Protein AF-A0A952M9Q9-F1 (afdb_monomer_lite)

Foldseek 3Di:
DDDDDDDDDDPDDDDDPLVLADLPQPLLVVLVVDDPVVQVDDDPDDDPPPPDPPDDSQLVVLLVVQCVVVVPPDPVVSVVCCVRHVVCNNVVDVND

Structure (mmCIF, N/CA/C/O backbone):
data_AF-A0A952M9Q9-F1
#
_entry.id   AF-A0A952M9Q9-F1
#
loop_
_atom_site.group_PDB
_atom_site.id
_atom_site.type_symbol
_atom_site.label_atom_id
_atom_site.label_alt_id
_atom_site.label_comp_id
_atom_site.label_asym_id
_atom_site.label_entity_id
_atom_site.label_seq_id
_atom_site.pdbx_PDB_ins_code
_atom_site.Cartn_x
_atom_site.Cartn_y
_atom_site.Cartn_z
_atom_site.occupancy
_atom_site.B_iso_or_equiv
_atom_site.auth_seq_id
_atom_site.auth_comp_id
_atom_site.auth_asym_id
_atom_site.auth_atom_id
_atom_site.pdbx_PDB_model_num
ATOM 1 N N . MET A 1 1 ? -9.911 13.268 -49.751 1.00 51.31 1 MET A N 1
ATOM 2 C CA . MET A 1 1 ? -10.966 13.831 -48.878 1.00 51.31 1 MET A CA 1
ATOM 3 C C . MET A 1 1 ? -10.359 14.078 -47.499 1.00 51.31 1 MET A C 1
ATOM 5 O O . MET A 1 1 ? -10.311 13.157 -46.696 1.00 51.31 1 MET A O 1
ATOM 9 N N . GLN A 1 2 ? -9.799 15.263 -47.241 1.00 59.00 2 GLN A N 1
ATOM 10 C CA . GLN A 1 2 ? -9.243 15.603 -45.922 1.00 59.0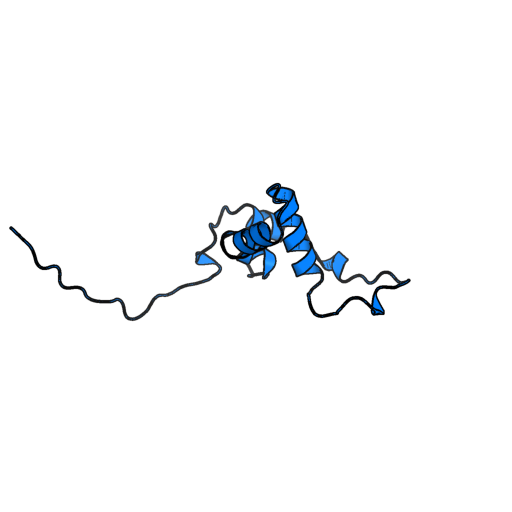0 2 GLN A CA 1
ATOM 11 C C . GLN A 1 2 ? -10.275 16.421 -45.147 1.00 59.00 2 GLN A C 1
ATOM 13 O O . GLN A 1 2 ? -10.493 17.596 -45.422 1.00 59.00 2 GLN A O 1
ATOM 18 N N . GLY A 1 3 ? -10.967 15.762 -44.218 1.00 73.19 3 GLY A N 1
ATOM 19 C CA . GLY A 1 3 ? -11.922 16.410 -43.327 1.00 73.19 3 GLY A CA 1
ATOM 20 C C . GLY A 1 3 ? -11.194 17.138 -42.203 1.00 73.19 3 GLY A C 1
ATOM 21 O O . GLY A 1 3 ? -10.532 16.505 -41.380 1.00 73.19 3 GLY A O 1
ATOM 22 N N . HIS A 1 4 ? -11.342 18.458 -42.139 1.00 67.44 4 HIS A N 1
ATOM 23 C CA . HIS A 1 4 ? -10.944 19.233 -40.968 1.00 67.44 4 HIS A CA 1
ATOM 24 C C . HIS A 1 4 ? -11.875 18.883 -39.798 1.00 67.44 4 HIS A C 1
ATOM 26 O O . HIS A 1 4 ? -13.034 19.298 -39.768 1.00 67.44 4 HIS A O 1
ATOM 32 N N . LYS A 1 5 ? -11.382 18.108 -38.824 1.00 75.62 5 LYS A N 1
ATOM 33 C CA . LYS A 1 5 ? -12.089 17.898 -37.554 1.00 75.62 5 LYS A CA 1
ATOM 34 C C . LYS A 1 5 ? -11.947 19.160 -36.705 1.00 75.62 5 LYS A C 1
ATOM 36 O O . LYS A 1 5 ? -10.840 19.527 -36.323 1.00 75.62 5 LYS A O 1
ATOM 41 N N . LYS A 1 6 ? -13.068 19.823 -36.410 1.00 75.69 6 LYS A N 1
ATOM 42 C CA . LYS A 1 6 ? -13.112 20.915 -35.431 1.00 75.69 6 LYS A CA 1
ATOM 43 C C . LYS A 1 6 ? -12.792 20.341 -34.049 1.00 75.69 6 LYS A C 1
ATOM 45 O O . LYS A 1 6 ? -13.534 19.499 -33.549 1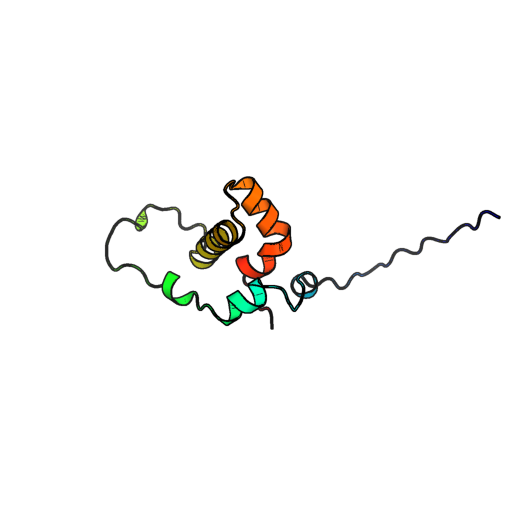.00 75.69 6 LYS A O 1
ATOM 50 N N . PHE A 1 7 ? -11.680 20.771 -33.464 1.00 79.25 7 PHE A N 1
ATOM 51 C CA . PHE A 1 7 ? -11.316 20.441 -32.091 1.00 79.25 7 PHE A CA 1
ATOM 52 C C . PHE A 1 7 ? -12.105 21.348 -31.147 1.00 79.25 7 PHE A C 1
ATOM 54 O O . PHE A 1 7 ? -11.919 22.562 -31.165 1.00 79.25 7 PHE A O 1
ATOM 61 N N . ASN A 1 8 ? -13.006 20.761 -30.361 1.00 81.12 8 ASN A N 1
ATOM 62 C CA . ASN A 1 8 ? -13.715 21.463 -29.300 1.00 81.12 8 ASN A CA 1
ATOM 63 C C . ASN A 1 8 ? -13.222 20.911 -27.954 1.00 81.12 8 ASN A C 1
ATOM 65 O O . ASN A 1 8 ? -13.562 19.769 -27.630 1.00 81.12 8 ASN A O 1
ATOM 69 N N . PRO A 1 9 ? -12.377 21.641 -27.207 1.00 77.56 9 PRO A N 1
ATOM 70 C CA . PRO A 1 9 ? -11.853 21.147 -25.941 1.00 77.56 9 PRO A CA 1
ATOM 71 C C . PRO A 1 9 ? -12.981 21.030 -24.912 1.00 77.56 9 PRO A C 1
ATOM 73 O O . PRO A 1 9 ? -13.788 21.945 -24.753 1.00 77.56 9 PRO A O 1
ATOM 76 N N . GLN A 1 10 ? -13.034 19.909 -24.192 1.00 79.94 10 GLN A N 1
ATOM 77 C CA . GLN A 1 10 ? -13.879 19.803 -23.003 1.00 79.94 10 GLN A CA 1
ATOM 78 C C . GLN A 1 10 ? -13.300 20.718 -21.915 1.00 79.94 10 GLN A C 1
ATOM 80 O O . GLN A 1 10 ? -12.133 20.577 -21.549 1.00 79.94 10 GLN A O 1
ATOM 85 N N . LEU A 1 11 ? -14.100 21.681 -21.440 1.00 79.50 11 LEU A N 1
ATOM 86 C CA . LEU A 1 11 ? -13.680 22.671 -20.435 1.00 79.50 11 LEU A CA 1
ATOM 87 C C . LEU A 1 11 ? -13.589 22.092 -19.015 1.00 79.50 11 LEU A C 1
ATOM 89 O O . LEU A 1 11 ? -12.878 22.647 -18.183 1.00 79.50 11 LEU A O 1
ATOM 93 N N . PHE A 1 12 ? -14.301 20.998 -18.740 1.00 80.81 12 PHE A N 1
ATOM 94 C CA . PHE A 1 12 ? -14.378 20.389 -17.416 1.00 80.81 12 PHE A CA 1
ATOM 95 C C . PHE A 1 12 ? -14.204 18.876 -17.524 1.00 80.81 12 PHE A C 1
ATOM 97 O O . PHE A 1 12 ? -14.819 18.240 -18.380 1.00 80.81 12 PHE A O 1
ATOM 104 N N . TYR A 1 13 ? -13.383 18.322 -16.634 1.00 75.88 13 TYR A N 1
ATOM 105 C CA . TYR A 1 13 ? -13.201 16.888 -16.446 1.00 75.88 13 TYR A CA 1
ATOM 106 C C . TYR A 1 13 ? -13.588 16.550 -15.010 1.00 75.88 13 TYR A C 1
ATOM 108 O O . TYR A 1 13 ? -13.042 17.129 -14.071 1.00 75.88 13 TYR A O 1
ATOM 116 N N . GLU A 1 14 ? -14.522 15.620 -14.838 1.00 78.00 14 GLU A N 1
ATOM 117 C CA . GLU A 1 14 ? -14.829 15.050 -13.531 1.00 78.00 14 GLU A CA 1
ATOM 118 C C . GLU A 1 14 ? -13.839 13.909 -13.276 1.00 78.00 14 GLU A C 1
ATOM 120 O O . GLU A 1 14 ? -13.917 12.842 -13.884 1.00 78.00 14 GLU A O 1
ATOM 125 N N . LEU A 1 15 ? -12.830 14.179 -12.446 1.00 75.25 15 LEU A N 1
ATOM 126 C CA . LEU A 1 15 ? -11.758 13.238 -12.141 1.00 75.25 15 LEU A CA 1
ATOM 127 C C . LEU A 1 15 ? -11.769 12.947 -10.641 1.00 75.25 15 LEU A C 1
ATOM 129 O O . LEU A 1 15 ? -11.509 13.830 -9.827 1.00 75.25 15 LEU A O 1
ATOM 133 N N . SER A 1 16 ? -12.051 11.699 -10.281 1.00 77.25 16 SER A N 1
ATOM 134 C CA . SER A 1 16 ? -11.931 11.212 -8.908 1.00 77.25 16 SER A CA 1
ATOM 135 C C . SER A 1 16 ? -10.726 10.291 -8.805 1.00 77.25 16 SER A C 1
ATOM 137 O O . SER A 1 16 ? -10.578 9.376 -9.612 1.00 77.25 16 SER A O 1
ATOM 139 N N . LEU A 1 17 ? -9.885 10.498 -7.791 1.00 71.19 17 LEU A N 1
ATOM 140 C CA . LEU A 1 17 ? -8.771 9.593 -7.499 1.00 71.19 17 LEU A CA 1
ATOM 141 C C . LEU A 1 17 ? -9.255 8.165 -7.193 1.00 71.19 17 LEU A C 1
ATOM 143 O O . LEU A 1 17 ? -8.560 7.211 -7.530 1.00 71.19 17 LEU A O 1
ATOM 147 N N . ASP A 1 18 ? -10.447 8.020 -6.607 1.00 73.50 18 ASP A N 1
ATOM 148 C CA . ASP A 1 18 ? -11.090 6.716 -6.418 1.00 73.50 18 ASP A CA 1
ATOM 149 C C . ASP A 1 18 ? -11.428 6.076 -7.776 1.00 73.50 18 ASP A C 1
ATOM 151 O O . ASP A 1 18 ? -11.057 4.933 -8.045 1.00 73.50 18 ASP A O 1
ATOM 155 N N . GLY A 1 19 ? -12.025 6.859 -8.680 1.00 75.19 19 GLY A N 1
ATOM 156 C CA . GLY A 1 19 ? -12.413 6.412 -10.021 1.00 75.19 19 GLY A CA 1
ATOM 157 C C . GLY A 1 19 ? -11.239 6.033 -10.932 1.00 75.19 19 GLY A C 1
ATOM 158 O O . GLY A 1 19 ? -11.434 5.320 -11.914 1.00 75.19 19 GLY A O 1
ATOM 159 N N . LEU A 1 20 ? -10.016 6.464 -10.607 1.00 77.62 20 LEU A N 1
ATOM 160 C CA . LEU A 1 20 ? -8.800 6.076 -11.330 1.00 77.62 20 LEU A CA 1
ATOM 161 C C . LEU A 1 20 ? -8.297 4.676 -10.958 1.00 77.62 20 LEU A C 1
ATOM 163 O O . LEU A 1 20 ? -7.491 4.104 -11.695 1.00 77.62 20 LEU A O 1
ATOM 167 N N . VAL A 1 21 ? -8.751 4.111 -9.836 1.00 77.00 21 VAL A N 1
ATOM 168 C CA . VAL A 1 21 ? -8.333 2.783 -9.383 1.00 77.00 21 VAL A CA 1
ATOM 169 C C . VAL A 1 21 ? -9.442 1.771 -9.657 1.00 77.00 21 VAL A C 1
ATOM 171 O O . VAL A 1 21 ? -10.533 1.919 -9.103 1.00 77.00 21 VAL A O 1
ATOM 174 N N . PRO A 1 22 ? -9.173 0.707 -10.447 1.00 82.69 22 PRO A N 1
ATOM 175 C CA . PRO A 1 22 ? -10.167 -0.314 -10.763 1.00 82.69 22 PRO A CA 1
ATOM 176 C C . PRO A 1 22 ? -10.895 -0.837 -9.522 1.00 82.69 22 PRO A C 1
ATOM 178 O O . PRO A 1 22 ? -10.277 -1.068 -8.483 1.00 82.69 22 PRO A O 1
ATOM 181 N N . GLN A 1 23 ? -12.202 -1.069 -9.640 1.00 81.94 23 GLN A N 1
ATOM 182 C CA . GLN A 1 23 ? -13.017 -1.569 -8.526 1.00 81.94 23 GLN A CA 1
ATOM 183 C C . GLN A 1 23 ? -12.574 -2.963 -8.049 1.00 81.94 23 GLN A C 1
ATOM 185 O O . GLN A 1 23 ? -12.578 -3.248 -6.855 1.00 81.94 23 GLN A O 1
ATOM 190 N N . ASP A 1 24 ? -12.090 -3.807 -8.965 1.00 85.06 24 ASP A N 1
ATOM 191 C CA . ASP A 1 24 ? -11.528 -5.127 -8.642 1.00 85.06 24 ASP A CA 1
ATOM 192 C C . ASP A 1 24 ? -10.023 -5.082 -8.299 1.00 85.06 24 ASP A C 1
ATOM 194 O O . ASP A 1 24 ? -9.316 -6.089 -8.343 1.00 85.06 24 ASP A O 1
ATOM 198 N N . ASN A 1 25 ? -9.484 -3.906 -7.961 1.00 84.38 25 ASN A N 1
ATOM 199 C CA . ASN A 1 25 ? -8.088 -3.794 -7.562 1.00 84.38 25 ASN A CA 1
ATOM 200 C C . ASN A 1 25 ? -7.834 -4.571 -6.258 1.00 84.38 25 ASN A C 1
ATOM 202 O O . ASN A 1 25 ? -8.526 -4.402 -5.253 1.00 84.38 25 ASN A O 1
ATOM 206 N N . PHE A 1 26 ? -6.787 -5.393 -6.258 1.00 87.12 26 PHE A N 1
ATOM 207 C CA . PHE A 1 26 ? -6.380 -6.199 -5.111 1.00 87.12 26 PHE A CA 1
ATOM 208 C C . PHE A 1 26 ? -6.231 -5.382 -3.812 1.00 87.12 26 PHE A C 1
ATOM 210 O O . PHE A 1 26 ? -6.692 -5.815 -2.755 1.00 87.12 26 PHE A O 1
ATOM 217 N N . TYR A 1 27 ? -5.675 -4.169 -3.873 1.00 86.50 27 TYR A N 1
ATOM 218 C CA . TYR A 1 27 ? -5.489 -3.342 -2.683 1.00 86.50 27 TYR A CA 1
ATOM 219 C C . TYR A 1 27 ? -6.792 -2.774 -2.112 1.00 86.50 27 TYR A C 1
ATOM 221 O O . TYR A 1 27 ? -6.829 -2.477 -0.921 1.00 86.50 27 TYR A O 1
ATOM 229 N N . ARG A 1 28 ? -7.876 -2.672 -2.903 1.00 84.12 28 ARG A N 1
ATOM 230 C CA . ARG A 1 28 ? -9.221 -2.358 -2.372 1.00 84.12 28 ARG A CA 1
ATOM 231 C C . ARG A 1 28 ? -9.711 -3.470 -1.449 1.00 84.12 28 ARG A C 1
ATOM 233 O O . ARG A 1 28 ? -10.314 -3.200 -0.417 1.00 84.12 28 ARG A O 1
ATOM 240 N N . LYS A 1 29 ? -9.458 -4.731 -1.810 1.00 86.81 29 LYS A N 1
ATOM 241 C CA . LYS A 1 29 ? -9.774 -5.886 -0.953 1.00 86.81 29 LYS A CA 1
ATOM 242 C C . LYS A 1 29 ? -8.886 -5.866 0.288 1.00 86.81 29 LYS A C 1
ATOM 244 O O . LYS A 1 29 ? -9.389 -5.898 1.400 1.00 86.81 29 LYS A O 1
ATOM 249 N N . LEU A 1 30 ? -7.582 -5.681 0.101 1.00 88.31 30 LEU A N 1
ATOM 250 C CA . LEU A 1 30 ? -6.623 -5.668 1.201 1.00 88.31 30 LEU A CA 1
ATOM 251 C C . LEU A 1 30 ? -6.914 -4.563 2.236 1.00 88.31 30 LEU A C 1
ATOM 253 O O . LEU A 1 30 ? -6.843 -4.823 3.430 1.00 88.31 30 LEU A O 1
ATOM 257 N N . ASN A 1 31 ? -7.299 -3.357 1.804 1.00 84.94 31 ASN A N 1
ATOM 258 C CA . ASN A 1 31 ? -7.649 -2.251 2.708 1.00 84.94 31 ASN A CA 1
ATOM 259 C C . ASN A 1 31 ? -8.946 -2.488 3.505 1.00 84.94 31 ASN A C 1
ATOM 261 O O . ASN A 1 31 ? -9.152 -1.815 4.508 1.00 84.94 31 ASN A O 1
ATOM 265 N N . ARG A 1 32 ? -9.822 -3.397 3.047 1.00 86.31 32 ARG A N 1
ATOM 266 C CA . ARG A 1 32 ? -11.046 -3.797 3.761 1.00 86.31 32 ARG A CA 1
ATOM 267 C C . ARG A 1 32 ? -10.783 -4.903 4.779 1.00 86.31 32 ARG A C 1
ATOM 269 O O . ARG A 1 32 ? -11.356 -4.870 5.857 1.00 86.31 32 ARG A O 1
ATOM 276 N N . GLU A 1 33 ? -9.917 -5.853 4.435 1.00 90.50 33 GLU A N 1
ATOM 277 C CA . GLU A 1 33 ? -9.646 -7.036 5.266 1.00 90.50 33 GLU A CA 1
ATOM 278 C C . GLU A 1 33 ? -8.571 -6.800 6.342 1.00 90.50 33 GLU A C 1
ATOM 280 O O . GLU A 1 33 ? -8.544 -7.500 7.352 1.00 90.50 33 GLU A O 1
ATOM 285 N N . LEU A 1 34 ? -7.656 -5.843 6.140 1.00 88.75 34 LEU A N 1
ATOM 286 C CA . LEU A 1 34 ? -6.577 -5.551 7.089 1.00 88.75 34 LEU A CA 1
ATOM 287 C C . LEU A 1 34 ? -6.802 -4.235 7.831 1.00 88.75 34 LEU A C 1
ATOM 289 O O . LEU A 1 34 ? -6.735 -3.149 7.254 1.00 88.75 34 LEU A O 1
ATOM 293 N N . GLU A 1 35 ? -6.960 -4.336 9.149 1.00 88.19 35 GLU A N 1
ATOM 294 C CA . GLU A 1 35 ? -6.997 -3.184 10.045 1.00 88.19 35 GLU A CA 1
ATOM 295 C C . GLU A 1 35 ? -5.583 -2.761 10.465 1.00 88.19 35 GLU A C 1
ATOM 297 O O . GLU A 1 35 ? -4.812 -3.537 11.027 1.00 88.19 35 GLU A O 1
ATOM 302 N N . PHE A 1 36 ? -5.242 -1.488 10.251 1.00 86.69 36 PHE A N 1
ATOM 303 C CA . PHE A 1 36 ? -3.916 -0.939 10.572 1.00 86.69 36 PHE A CA 1
ATOM 304 C C . PHE A 1 36 ? -3.824 -0.289 11.961 1.00 86.69 36 PHE A C 1
ATOM 306 O O . PHE A 1 36 ? -2.787 0.272 12.312 1.00 86.69 36 PHE A O 1
ATOM 313 N N . GLY A 1 37 ? -4.881 -0.376 12.778 1.00 85.50 37 GLY A N 1
ATOM 314 C CA . GLY A 1 37 ? -4.945 0.270 14.096 1.00 85.50 37 GLY A CA 1
ATOM 315 C C . GLY A 1 37 ? -3.822 -0.152 15.052 1.00 85.50 37 GLY A C 1
ATOM 316 O O . GLY A 1 37 ? -3.374 0.647 15.874 1.00 85.50 37 GLY A O 1
ATOM 317 N N . PHE A 1 38 ? -3.295 -1.371 14.892 1.00 85.19 38 PHE A N 1
ATOM 318 C CA . PHE A 1 38 ? -2.181 -1.883 15.694 1.00 85.19 38 PHE A CA 1
ATOM 319 C C . PHE A 1 38 ? -0.891 -1.060 15.542 1.00 85.19 38 PHE A C 1
ATOM 321 O O . PHE A 1 38 ? -0.091 -1.022 16.474 1.00 85.19 38 PHE A O 1
ATOM 328 N N . LEU A 1 39 ? -0.695 -0.363 14.415 1.00 85.50 39 LEU A N 1
ATOM 329 C CA . LEU A 1 39 ? 0.500 0.452 14.158 1.00 85.50 39 LEU A CA 1
ATOM 330 C C . LEU A 1 39 ? 0.543 1.735 14.996 1.00 85.50 39 LEU A C 1
ATOM 332 O O . LEU A 1 39 ? 1.619 2.288 15.218 1.00 85.50 39 LEU A O 1
ATOM 336 N N . TYR A 1 40 ? -0.605 2.190 15.502 1.00 81.94 40 TYR A N 1
ATOM 337 C CA . TYR A 1 40 ? -0.667 3.305 16.449 1.00 81.94 40 TYR A CA 1
ATOM 338 C C . TYR A 1 40 ? -0.438 2.861 17.901 1.00 81.94 40 TYR A C 1
ATOM 340 O O . TYR A 1 40 ? -0.250 3.705 18.783 1.00 81.94 40 TYR A O 1
ATOM 348 N N . SER A 1 41 ? -0.418 1.550 18.168 1.00 79.50 41 SER A N 1
ATOM 349 C CA . SER A 1 41 ? -0.080 1.020 19.486 1.00 79.50 41 SER A CA 1
ATOM 350 C C . SER A 1 41 ? 1.406 1.247 19.758 1.00 79.50 41 SER A C 1
ATOM 352 O O . SER A 1 41 ? 2.279 0.627 19.150 1.00 79.50 41 SER A O 1
ATOM 354 N N . LYS A 1 42 ? 1.721 2.176 20.665 1.00 63.78 42 LYS A N 1
ATOM 355 C CA . LYS A 1 42 ? 3.110 2.477 21.023 1.00 63.78 42 LYS A CA 1
ATOM 356 C C . LYS A 1 42 ? 3.699 1.313 21.828 1.00 63.78 42 LYS A C 1
ATOM 358 O O . LYS A 1 42 ? 3.119 0.956 22.859 1.00 63.78 42 LYS A O 1
ATOM 363 N N . PRO A 1 43 ? 4.875 0.768 21.464 1.00 58.81 43 PRO A N 1
ATOM 364 C CA . PRO A 1 43 ? 5.614 -0.069 22.395 1.00 58.81 43 PRO A CA 1
ATOM 365 C C . PRO A 1 43 ? 5.919 0.769 23.644 1.00 58.81 43 PRO A C 1
ATOM 367 O O . PRO A 1 43 ? 6.455 1.874 23.551 1.00 58.81 43 PRO A O 1
ATOM 370 N N . LYS A 1 44 ? 5.554 0.254 24.827 1.00 58.34 44 LYS A N 1
ATOM 371 C CA . LYS A 1 44 ? 5.740 0.919 26.135 1.00 58.34 44 LYS A CA 1
ATOM 372 C C . LYS A 1 44 ? 7.206 1.207 26.474 1.00 58.34 44 LYS A C 1
ATOM 374 O O . LYS A 1 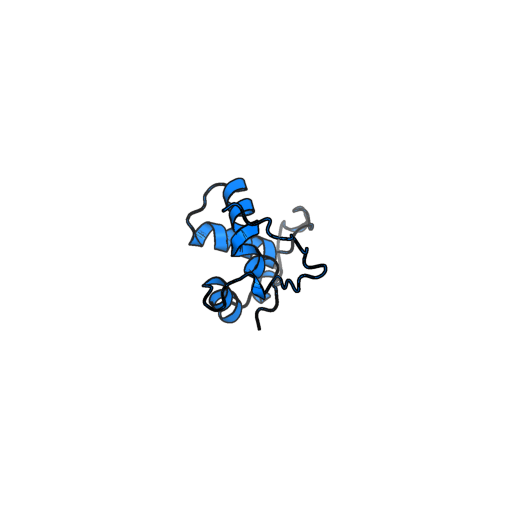44 ? 7.482 1.815 27.502 1.00 58.34 44 LYS A O 1
ATOM 379 N N . ASN A 1 45 ? 8.138 0.759 25.643 1.00 59.97 45 ASN A N 1
ATOM 380 C CA . ASN A 1 45 ? 9.547 0.839 25.924 1.00 59.97 45 ASN A CA 1
ATOM 381 C C . ASN A 1 45 ? 10.334 1.180 24.649 1.00 59.97 45 ASN A C 1
ATOM 383 O O . ASN A 1 45 ? 10.193 0.522 23.622 1.00 59.97 45 ASN A O 1
ATOM 387 N N . THR A 1 46 ? 11.231 2.158 24.805 1.00 55.88 46 THR A N 1
ATOM 388 C CA . THR A 1 46 ? 12.556 2.182 24.165 1.00 55.88 46 THR A CA 1
ATOM 389 C C . THR A 1 46 ? 12.667 2.825 22.759 1.00 55.88 46 THR A C 1
ATOM 391 O O . THR A 1 46 ? 12.038 2.434 21.785 1.00 55.88 46 THR A O 1
ATOM 394 N N . MET A 1 47 ? 13.558 3.823 22.665 1.00 54.75 47 MET A N 1
ATOM 395 C CA . MET A 1 47 ? 14.314 4.273 21.472 1.00 54.75 47 MET A CA 1
ATOM 396 C C . MET A 1 47 ? 13.590 4.897 20.262 1.00 54.75 47 MET A C 1
ATOM 398 O O . MET A 1 47 ? 14.270 5.438 19.396 1.00 54.75 47 MET A O 1
ATOM 402 N N . VAL A 1 48 ? 12.258 4.919 20.177 1.00 54.38 48 VAL A N 1
ATOM 403 C CA . VAL A 1 48 ? 11.562 5.513 19.005 1.00 54.38 48 VAL A CA 1
ATOM 404 C C . VAL A 1 48 ? 11.534 7.053 19.025 1.00 54.38 48 VAL A C 1
ATOM 406 O O . VAL A 1 48 ? 11.332 7.683 17.993 1.00 54.38 48 VAL A O 1
ATOM 409 N N . GLN A 1 49 ? 11.825 7.695 20.164 1.00 50.75 49 GLN A N 1
ATOM 410 C CA . GLN A 1 49 ? 11.812 9.166 20.292 1.00 50.75 49 GLN A CA 1
ATOM 411 C C . GLN A 1 49 ? 12.771 9.906 19.338 1.00 50.75 49 GLN A C 1
ATOM 413 O O . GLN A 1 49 ? 12.603 11.106 19.143 1.00 50.75 49 GLN A O 1
ATOM 418 N N . LYS A 1 50 ? 13.764 9.225 18.747 1.00 53.03 50 LYS A N 1
ATOM 419 C CA . LYS A 1 50 ? 14.766 9.836 17.854 1.00 53.03 50 LYS A CA 1
ATOM 420 C C . LYS A 1 50 ? 14.500 9.655 16.357 1.00 53.03 50 LYS A C 1
ATOM 422 O O . LYS A 1 50 ? 15.208 10.267 15.561 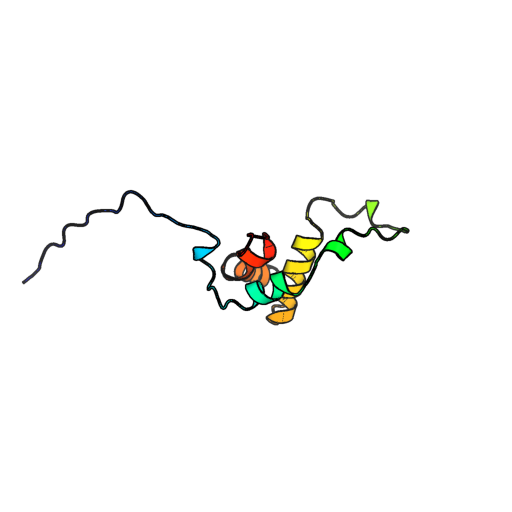1.00 53.03 50 LYS A O 1
ATOM 427 N N . VAL A 1 51 ? 13.524 8.840 15.952 1.00 55.06 51 VAL A N 1
ATOM 428 C CA . VAL A 1 51 ? 13.203 8.662 14.528 1.00 55.06 51 VAL A CA 1
ATOM 429 C C . VAL A 1 51 ? 12.231 9.767 14.112 1.00 55.06 51 VAL A C 1
ATOM 431 O O . VAL A 1 51 ? 11.203 9.967 14.752 1.00 55.06 51 VAL A O 1
ATOM 434 N N . SER A 1 52 ? 12.603 10.520 13.075 1.00 51.91 52 SER A N 1
ATOM 435 C CA . SER A 1 52 ? 11.844 11.650 12.525 1.00 51.91 52 SER A CA 1
ATOM 436 C C . SER A 1 52 ? 10.344 11.339 12.394 1.00 51.91 52 SER A C 1
ATOM 438 O O . SER A 1 52 ? 9.961 10.395 11.708 1.00 51.91 52 SER A O 1
ATOM 440 N N . GLN A 1 53 ? 9.501 12.149 13.042 1.00 58.38 53 GLN A N 1
ATOM 441 C CA . GLN A 1 53 ? 8.041 11.983 13.146 1.00 58.38 53 GLN A CA 1
ATOM 442 C C . GLN A 1 53 ? 7.262 12.393 11.880 1.00 58.38 53 GLN A C 1
ATOM 444 O O . GLN A 1 53 ? 6.071 12.679 11.952 1.00 58.38 53 GLN A O 1
ATOM 449 N N . ASN A 1 54 ? 7.905 12.469 10.716 1.00 68.69 54 ASN A N 1
ATOM 450 C CA . ASN A 1 54 ? 7.307 13.142 9.558 1.00 68.69 54 ASN A CA 1
ATOM 451 C C . ASN A 1 54 ? 6.418 12.247 8.676 1.00 68.69 54 ASN A C 1
ATOM 453 O O . ASN A 1 54 ? 5.823 12.752 7.728 1.00 68.69 54 ASN A O 1
ATOM 457 N N . ILE A 1 55 ? 6.325 10.939 8.943 1.00 75.88 55 ILE A N 1
ATOM 458 C CA . ILE A 1 55 ? 5.543 9.995 8.128 1.00 75.88 55 ILE A CA 1
ATOM 459 C C . ILE A 1 55 ? 4.627 9.176 9.038 1.00 75.88 55 ILE A C 1
ATOM 461 O O . ILE A 1 55 ? 5.078 8.627 10.043 1.00 75.88 55 ILE A O 1
ATOM 465 N N . ASP A 1 56 ? 3.347 9.082 8.671 1.00 84.81 56 ASP A N 1
ATOM 466 C CA . ASP A 1 56 ? 2.372 8.251 9.378 1.00 84.81 56 ASP A CA 1
ATOM 467 C C . ASP A 1 56 ? 2.807 6.765 9.335 1.00 84.81 56 ASP A C 1
ATOM 469 O O . ASP A 1 56 ? 3.105 6.247 8.249 1.00 84.81 56 ASP A O 1
ATOM 473 N N . PRO A 1 57 ? 2.855 6.058 10.482 1.00 84.81 57 PRO A N 1
ATOM 474 C CA . PRO A 1 57 ? 3.284 4.660 10.539 1.00 84.81 57 PRO A CA 1
ATOM 475 C C . PRO A 1 57 ? 2.431 3.725 9.669 1.00 84.81 57 PRO A C 1
ATOM 477 O O . PRO A 1 57 ? 2.964 2.765 9.112 1.00 84.81 57 PRO A O 1
ATOM 480 N N . VAL A 1 58 ? 1.138 4.013 9.496 1.00 87.44 58 VAL A N 1
ATOM 481 C CA . VAL A 1 58 ? 0.241 3.263 8.606 1.00 87.44 58 VAL A CA 1
ATOM 482 C C . VAL A 1 58 ? 0.650 3.453 7.154 1.00 87.44 58 VAL A C 1
ATOM 484 O O . VAL A 1 58 ? 0.782 2.475 6.421 1.00 87.44 58 VAL A O 1
ATOM 487 N N . VAL A 1 59 ? 0.904 4.695 6.738 1.00 85.94 59 VAL A N 1
ATOM 488 C CA . VAL A 1 59 ? 1.352 5.012 5.373 1.00 85.94 59 VAL A CA 1
ATOM 489 C C . VAL A 1 59 ? 2.686 4.328 5.084 1.00 85.94 59 VAL A C 1
ATOM 491 O O . VAL A 1 59 ? 2.838 3.674 4.052 1.00 85.94 59 VAL A O 1
ATOM 494 N N . PHE A 1 60 ? 3.634 4.421 6.018 1.00 86.75 60 PHE A N 1
ATOM 495 C CA . PHE A 1 60 ? 4.939 3.779 5.892 1.00 86.75 60 PHE A CA 1
ATOM 496 C C . PHE A 1 60 ? 4.815 2.258 5.748 1.00 86.75 60 PHE A C 1
ATOM 498 O O . PHE A 1 60 ? 5.362 1.673 4.813 1.00 86.75 60 PHE A O 1
ATOM 505 N N . PHE A 1 61 ? 4.040 1.617 6.623 1.00 89.69 61 PHE A N 1
ATOM 506 C CA . PHE A 1 61 ? 3.824 0.175 6.568 1.00 89.69 61 PHE A CA 1
ATOM 507 C C . PHE A 1 61 ? 3.147 -0.259 5.264 1.00 89.69 61 PHE A C 1
ATOM 509 O O . PHE A 1 61 ? 3.550 -1.248 4.655 1.00 89.69 61 PHE A O 1
ATOM 516 N N . LYS A 1 62 ? 2.157 0.501 4.786 1.00 89.69 62 LYS A N 1
ATOM 517 C CA . LYS A 1 62 ? 1.482 0.227 3.513 1.00 89.69 62 LYS A CA 1
ATOM 518 C C . LYS A 1 62 ? 2.433 0.300 2.320 1.00 89.69 62 LYS A C 1
ATOM 520 O O . LYS A 1 62 ? 2.344 -0.549 1.438 1.00 89.69 62 LYS A O 1
ATOM 525 N N . ILE A 1 63 ? 3.362 1.258 2.301 1.00 89.56 63 ILE A N 1
ATOM 526 C CA . ILE A 1 63 ? 4.399 1.345 1.260 1.00 89.56 63 ILE A CA 1
ATOM 527 C C . ILE A 1 63 ? 5.277 0.087 1.277 1.00 89.56 63 ILE A C 1
ATOM 529 O O . ILE A 1 63 ? 5.494 -0.519 0.228 1.00 89.56 63 ILE A O 1
ATOM 533 N N . LEU A 1 64 ? 5.728 -0.349 2.458 1.00 90.75 64 LEU A N 1
ATOM 534 C CA . LEU A 1 64 ? 6.525 -1.573 2.594 1.00 90.75 64 LEU A CA 1
ATOM 535 C C . LEU A 1 64 ? 5.753 -2.819 2.146 1.00 90.75 64 LEU A C 1
ATOM 537 O O . LEU A 1 64 ? 6.300 -3.656 1.430 1.00 90.75 64 LEU A O 1
ATOM 541 N N . LEU A 1 65 ? 4.475 -2.923 2.516 1.00 91.50 65 LEU A N 1
ATOM 542 C CA . LEU A 1 65 ? 3.613 -4.034 2.123 1.00 91.50 65 LEU A CA 1
ATOM 543 C C . LEU A 1 65 ? 3.445 -4.105 0.600 1.00 91.50 65 LEU A C 1
ATOM 545 O O . LEU A 1 65 ? 3.549 -5.184 0.021 1.00 91.50 65 LEU A O 1
ATOM 549 N N . VAL A 1 66 ? 3.243 -2.962 -0.063 1.00 91.06 66 VAL A N 1
ATOM 550 C CA . VAL A 1 66 ? 3.198 -2.889 -1.531 1.00 91.06 66 VAL A CA 1
ATOM 551 C C . VAL A 1 66 ? 4.527 -3.349 -2.134 1.00 91.06 66 VAL A C 1
ATOM 553 O O . VAL A 1 66 ? 4.524 -4.146 -3.070 1.00 91.06 66 VAL A O 1
ATOM 556 N N . GLY A 1 67 ? 5.665 -2.911 -1.592 1.00 92.62 67 GLY A N 1
ATOM 557 C CA . GLY A 1 67 ? 6.978 -3.356 -2.068 1.00 92.62 67 GLY A CA 1
ATOM 558 C C . GLY A 1 67 ? 7.148 -4.869 -1.974 1.00 92.62 67 GLY A C 1
ATOM 559 O O . GLY A 1 67 ? 7.526 -5.510 -2.955 1.00 92.62 67 GLY A O 1
ATOM 560 N N . TYR A 1 68 ? 6.767 -5.441 -0.832 1.00 93.12 68 TYR A N 1
ATOM 561 C CA . TYR A 1 68 ? 6.837 -6.877 -0.585 1.00 93.12 68 TYR A CA 1
ATOM 562 C C . TYR A 1 68 ? 5.946 -7.681 -1.542 1.00 93.12 68 TYR A C 1
ATOM 564 O O . TYR A 1 68 ? 6.420 -8.604 -2.201 1.00 93.12 68 TYR A O 1
ATOM 572 N N . LEU A 1 69 ? 4.673 -7.300 -1.683 1.00 92.50 69 LEU A N 1
ATOM 573 C CA . LEU A 1 69 ? 3.698 -8.044 -2.490 1.00 92.50 69 LEU A CA 1
ATOM 574 C C . LEU A 1 69 ? 3.984 -8.006 -3.998 1.00 92.50 69 LEU A C 1
ATOM 576 O O . LEU A 1 69 ? 3.578 -8.918 -4.712 1.00 92.50 69 LEU A O 1
ATOM 580 N N . ASN A 1 70 ? 4.694 -6.984 -4.487 1.00 91.06 70 ASN A N 1
ATOM 581 C CA . ASN A 1 70 ? 5.084 -6.882 -5.902 1.00 91.06 70 ASN A CA 1
ATOM 582 C C . ASN A 1 70 ? 6.545 -7.249 -6.152 1.00 91.06 70 ASN A C 1
ATOM 584 O O . ASN A 1 70 ? 7.019 -7.072 -7.274 1.00 91.06 70 ASN A O 1
ATOM 588 N N . ASN A 1 71 ? 7.266 -7.725 -5.130 1.00 94.75 71 ASN A N 1
ATOM 589 C CA . ASN A 1 71 ? 8.689 -8.042 -5.227 1.00 94.75 71 ASN A CA 1
ATOM 590 C C . ASN A 1 71 ? 9.523 -6.858 -5.777 1.00 94.75 71 ASN A C 1
ATOM 592 O O . ASN A 1 71 ? 10.392 -7.018 -6.637 1.00 94.75 71 ASN A O 1
ATOM 596 N N . ILE A 1 72 ? 9.216 -5.636 -5.320 1.00 94.25 72 ILE A N 1
ATOM 597 C CA . ILE A 1 72 ? 9.906 -4.408 -5.730 1.00 94.25 72 ILE A CA 1
ATOM 598 C C . ILE A 1 72 ? 10.989 -4.086 -4.703 1.00 94.25 72 ILE A C 1
ATOM 600 O O . ILE A 1 72 ? 10.702 -3.620 -3.606 1.00 94.25 72 ILE A O 1
ATOM 604 N N . ASN A 1 73 ? 12.247 -4.258 -5.106 1.00 90.62 73 ASN A N 1
ATOM 605 C CA . ASN A 1 73 ? 13.405 -4.066 -4.223 1.00 90.62 73 ASN A CA 1
ATOM 606 C C . ASN A 1 73 ? 14.056 -2.676 -4.323 1.00 90.62 73 ASN A C 1
ATOM 608 O O . ASN A 1 73 ? 15.038 -2.406 -3.640 1.00 90.62 73 ASN A O 1
ATOM 612 N N . SER A 1 74 ? 13.560 -1.792 -5.195 1.00 93.44 74 SER A N 1
ATOM 613 C CA . SER A 1 74 ? 14.097 -0.435 -5.349 1.00 93.44 74 SER A CA 1
ATOM 614 C C . SER A 1 74 ? 13.123 0.594 -4.801 1.00 93.44 74 SER A C 1
ATOM 616 O O . SER A 1 74 ? 12.013 0.705 -5.316 1.00 93.44 74 SER A O 1
ATOM 618 N N . ASP A 1 75 ? 13.574 1.427 -3.863 1.00 90.81 75 ASP A N 1
ATOM 619 C CA . ASP A 1 75 ? 12.761 2.508 -3.289 1.00 90.81 75 ASP A CA 1
ATOM 620 C C . ASP A 1 75 ? 12.193 3.440 -4.365 1.00 90.81 75 ASP A C 1
ATOM 622 O O . ASP A 1 75 ? 11.021 3.812 -4.335 1.00 90.81 75 ASP A O 1
ATOM 626 N N . ARG A 1 76 ? 12.998 3.779 -5.385 1.00 91.88 76 ARG A N 1
ATOM 627 C CA . ARG A 1 76 ? 12.537 4.611 -6.509 1.00 91.88 76 ARG A CA 1
ATOM 628 C C . ARG A 1 76 ? 11.486 3.907 -7.357 1.00 91.88 76 ARG A C 1
ATOM 630 O O . ARG A 1 76 ? 10.549 4.560 -7.811 1.00 91.88 76 ARG A O 1
ATOM 637 N N . ALA A 1 77 ? 11.639 2.606 -7.598 1.00 91.38 77 ALA A N 1
ATOM 638 C CA . ALA A 1 77 ? 10.634 1.836 -8.324 1.00 91.38 77 ALA A CA 1
ATOM 639 C C . ALA A 1 77 ? 9.344 1.702 -7.501 1.00 91.38 77 ALA A C 1
ATOM 641 O O . ALA A 1 77 ? 8.257 1.855 -8.050 1.00 91.38 77 ALA A O 1
ATOM 642 N N . LEU A 1 78 ? 9.470 1.516 -6.185 1.00 91.12 78 LEU A N 1
ATOM 643 C CA . LEU A 1 78 ? 8.354 1.432 -5.253 1.00 91.12 78 LEU A CA 1
ATOM 644 C C . LEU A 1 78 ? 7.567 2.741 -5.212 1.00 91.12 78 LEU A C 1
ATOM 646 O O . LEU A 1 78 ? 6.357 2.730 -5.397 1.00 91.12 78 LEU A O 1
ATOM 650 N N . LEU A 1 79 ? 8.247 3.880 -5.077 1.00 88.19 79 LEU A N 1
ATOM 651 C CA . LEU A 1 79 ? 7.618 5.203 -5.125 1.00 88.19 79 LEU A CA 1
ATOM 652 C C . LEU A 1 79 ? 6.877 5.446 -6.447 1.00 88.19 79 LEU A C 1
ATOM 654 O O . LEU A 1 79 ? 5.756 5.949 -6.436 1.00 88.19 79 LEU A O 1
ATOM 658 N N . ARG A 1 80 ? 7.455 5.046 -7.587 1.00 89.00 80 ARG A N 1
ATOM 659 C CA . ARG A 1 80 ? 6.794 5.150 -8.903 1.00 89.00 80 ARG A CA 1
ATOM 660 C C . ARG A 1 80 ? 5.557 4.260 -9.007 1.00 89.00 80 ARG A C 1
ATOM 662 O O . ARG A 1 80 ? 4.531 4.686 -9.536 1.00 89.00 80 ARG A O 1
ATOM 669 N N . TYR A 1 81 ? 5.645 3.039 -8.491 1.00 88.31 81 TYR A N 1
ATOM 670 C CA . TYR A 1 81 ? 4.526 2.105 -8.466 1.00 88.31 81 TYR A CA 1
ATOM 671 C C . TYR A 1 81 ? 3.396 2.623 -7.562 1.00 88.31 81 TYR A C 1
ATOM 673 O O . TYR A 1 81 ? 2.230 2.665 -7.968 1.00 88.31 81 TYR A O 1
ATOM 681 N N . CYS A 1 82 ? 3.747 3.114 -6.372 1.00 84.38 82 CYS A N 1
ATOM 682 C CA . CYS A 1 82 ? 2.823 3.758 -5.447 1.00 84.38 82 CYS A CA 1
ATOM 683 C C . CYS A 1 82 ? 2.191 5.021 -6.036 1.00 84.38 82 CYS A C 1
ATOM 685 O O . CYS A 1 82 ? 1.034 5.280 -5.750 1.00 84.38 82 CYS A O 1
ATOM 687 N N . ALA A 1 83 ? 2.882 5.779 -6.888 1.00 79.94 83 ALA A N 1
ATOM 688 C CA . ALA A 1 83 ? 2.295 6.945 -7.550 1.00 79.94 83 ALA A CA 1
ATOM 689 C C . ALA A 1 83 ? 1.238 6.587 -8.614 1.00 79.94 83 ALA A C 1
ATOM 691 O O . ALA A 1 83 ? 0.432 7.442 -8.969 1.00 79.94 83 ALA A O 1
ATOM 692 N N . THR A 1 84 ? 1.230 5.344 -9.113 1.00 75.56 84 THR A N 1
ATOM 693 C CA . THR A 1 84 ? 0.370 4.928 -10.236 1.00 75.56 84 THR A CA 1
ATOM 694 C C . THR A 1 84 ? -0.789 4.033 -9.795 1.00 75.56 84 THR A C 1
ATOM 696 O O . THR A 1 84 ? -1.939 4.315 -10.107 1.00 75.56 84 THR A O 1
ATOM 699 N N . LEU A 1 85 ? -0.494 2.941 -9.082 1.00 67.81 85 LEU A N 1
ATOM 700 C CA . LEU A 1 85 ? -1.472 1.901 -8.717 1.00 67.81 85 LEU A CA 1
ATOM 701 C C . LEU A 1 85 ? -1.650 1.761 -7.202 1.00 67.81 85 LEU A C 1
ATOM 703 O O . LEU A 1 85 ? -2.727 1.395 -6.737 1.00 67.81 85 LEU A O 1
ATOM 707 N N . GLY A 1 86 ? -0.597 2.045 -6.428 1.00 63.03 86 GLY A N 1
ATOM 708 C CA . GLY A 1 86 ? -0.619 1.934 -4.967 1.00 63.03 86 GLY A CA 1
ATOM 709 C C . GLY A 1 86 ? -1.173 3.165 -4.245 1.00 63.03 86 GLY A C 1
ATOM 710 O O . GLY A 1 86 ? -1.361 3.119 -3.033 1.00 63.03 86 GLY A O 1
ATOM 711 N N . CYS A 1 87 ? -1.446 4.263 -4.951 1.00 68.44 87 CYS A N 1
ATOM 712 C CA . CYS A 1 87 ? -1.754 5.562 -4.349 1.00 68.44 87 CYS A CA 1
ATOM 713 C C . CYS A 1 87 ? -3.065 5.529 -3.559 1.00 68.44 87 CYS A C 1
ATOM 715 O O . CYS A 1 87 ? -3.103 6.002 -2.428 1.00 68.44 87 CYS A O 1
ATOM 717 N N . ALA A 1 88 ? -4.102 4.876 -4.081 1.00 68.38 88 ALA A N 1
ATOM 718 C CA . ALA A 1 88 ? -5.354 4.687 -3.351 1.00 68.38 88 ALA A CA 1
ATOM 719 C C . ALA A 1 88 ? -5.175 3.936 -2.025 1.00 68.38 88 ALA A C 1
ATOM 721 O O . ALA A 1 88 ? -5.751 4.309 -1.004 1.00 68.38 88 ALA A O 1
ATOM 722 N N . PHE A 1 89 ? -4.336 2.901 -2.032 1.00 73.38 89 PHE A N 1
ATOM 723 C CA . PHE A 1 89 ? -4.059 2.096 -0.852 1.00 73.38 89 PHE A CA 1
ATOM 724 C C . PHE A 1 89 ? -3.227 2.861 0.180 1.00 73.38 89 PHE A C 1
ATOM 726 O O . PHE A 1 89 ? -3.596 2.909 1.357 1.00 73.38 89 PHE A O 1
ATOM 733 N N . VAL A 1 90 ? -2.134 3.484 -0.273 1.00 76.00 90 VAL A N 1
ATOM 734 C CA . VAL A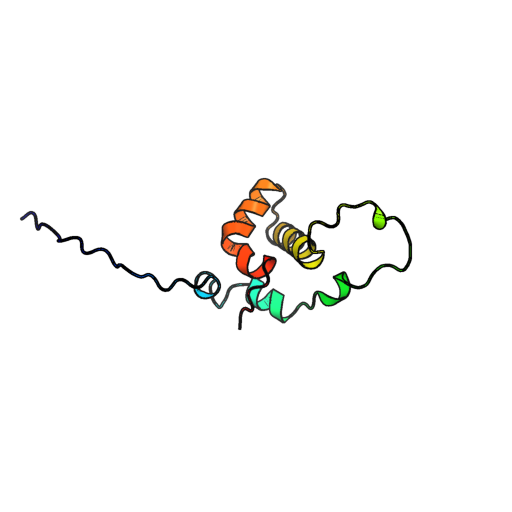 1 90 ? -1.156 4.203 0.556 1.00 76.00 90 VAL A CA 1
ATOM 735 C C . VAL A 1 90 ? -1.760 5.457 1.185 1.00 76.00 90 VAL A C 1
ATOM 737 O O . VAL A 1 90 ? -1.577 5.669 2.379 1.00 76.00 90 VAL A O 1
ATOM 740 N N . TYR A 1 91 ? -2.514 6.254 0.424 1.00 69.50 91 TYR A N 1
ATOM 741 C CA . TYR A 1 91 ? -3.093 7.513 0.910 1.00 69.50 91 TYR A CA 1
ATOM 742 C C . TYR A 1 91 ? -4.458 7.352 1.582 1.00 69.50 91 TYR A C 1
ATOM 744 O O . TYR A 1 91 ? -5.040 8.341 2.016 1.00 69.50 91 TY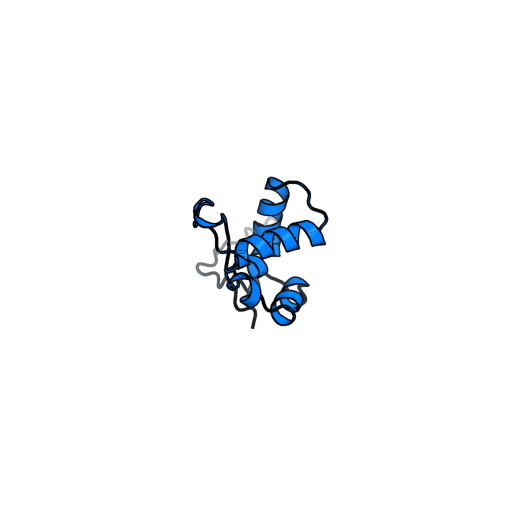R A O 1
ATOM 752 N N . GLY A 1 92 ? -4.964 6.120 1.697 1.00 62.00 92 GLY A N 1
ATOM 753 C CA . GLY A 1 92 ? -6.200 5.858 2.425 1.00 62.00 92 GLY A CA 1
ATOM 754 C C . GLY A 1 92 ? -7.395 6.594 1.832 1.00 62.00 92 GLY A C 1
ATOM 755 O O . GLY A 1 92 ? -8.245 7.064 2.587 1.00 62.00 92 GLY A O 1
ATOM 756 N N . LEU A 1 93 ? -7.474 6.681 0.496 1.00 54.81 93 LEU A N 1
ATOM 757 C CA . LEU A 1 93 ? -8.750 7.013 -0.128 1.00 54.81 93 LEU A CA 1
ATOM 758 C C . LEU A 1 93 ? -9.769 6.037 0.452 1.00 54.81 93 LEU A C 1
ATOM 760 O O . LEU A 1 93 ? -9.505 4.836 0.564 1.00 54.81 93 LEU A O 1
ATOM 764 N N . ARG A 1 94 ? -10.884 6.571 0.939 1.00 44.81 94 ARG A N 1
ATOM 765 C CA . ARG A 1 94 ? -11.979 5.759 1.443 1.00 44.81 94 ARG A CA 1
ATOM 766 C C . ARG A 1 94 ? -12.623 5.149 0.206 1.00 44.81 94 ARG A C 1
ATOM 768 O O . ARG A 1 94 ? -13.458 5.772 -0.432 1.00 44.81 94 ARG A O 1
ATOM 775 N N . LEU A 1 95 ? -12.067 4.009 -0.198 1.00 42.91 95 LEU A N 1
ATOM 776 C CA . LEU A 1 95 ? -12.512 3.200 -1.323 1.00 42.91 95 LEU A CA 1
ATOM 777 C C . LEU A 1 95 ? -13.810 2.522 -0.872 1.00 42.91 95 LEU A C 1
ATOM 779 O O . LEU A 1 95 ? -13.782 1.364 -0.454 1.00 42.91 95 LEU A O 1
ATOM 783 N N . GLU A 1 96 ? -14.888 3.304 -0.807 1.00 42.12 96 GLU A N 1
ATOM 784 C CA . GLU A 1 96 ? -16.251 2.804 -0.582 1.00 42.12 96 GLU A CA 1
ATOM 785 C C . GLU A 1 96 ? -16.723 1.979 -1.787 1.00 42.12 96 GLU A C 1
ATOM 787 O O . GLU A 1 96 ? -16.320 2.300 -2.933 1.00 42.12 96 GLU A O 1
#

Radius of gyration: 19.57 Å; chains: 1; bounding box: 31×31×75 Å

Secondary structure (DSSP, 8-state):
----------S-----TTTTS-TT-HHHHHHHH---GGGGS--SSSSGGGS---S-HHHHHHHHHHHHHTT---HHHHHHHHHHTSHHHHTT----

pLDDT: mean 77.18, std 13.53, range [42.12, 94.75]

Sequence (96 aa):
MQGHKKFNPQLFYELSLDGLVPQDNFYRKLNRELEFGFLYSKPKNTMVQKVSQNIDPVVFFKILLVGYLNNINSDRALLRYCATLGCAFVYGLRLE